Protein AF-A0A8U0SMC1-F1 (afdb_monomer)

Secondary structure (DSSP, 8-state):
-HHHHHHHHHHHHHHHHHHHHHHHHHHHHHHHTT--HHHHHHHHHHTT----HHHHHHHHHH-HHHHHHHHHHHHHHHHHHHHHHHS-S-SPPPGGGPPPP--

Organism: Mustela putorius furo (NCBI:txid9669)

Sequence (103 aa):
MDIFLKCTKARRLKKRNMRTLWINRITAASQEHGLKYPAFIVNLIKCQVELNRKVLADLAIYEPKTFKSLAALAKTRGEEGFAAALGDGKEPEGIFSRVVQYH

Nearest PDB structures (foldseek):
  6zs9-assembly1_XR  TM=9.898E-01  e=7.930E-12  Homo sapiens
  7a5h-assembly1_R  TM=9.846E-01  e=1.390E-11  Homo sapiens
  6zse-assembly1_XR  TM=9.870E-01  e=1.645E-11  Homo sapiens
  7a5f-assembly1_R3  TM=9.831E-01  e=2.178E-11  Homo sapiens
  5aj4-assembly1_BU  TM=9.720E-01  e=2.578E-11  Sus scrofa

Radius of gyration: 18.24 Å; Cα contacts (8 Å, |Δi|>4): 74; chains: 1; bounding box: 40×32×56 Å

Foldseek 3Di:
DVVVVCVVVVVVVVVVVVLVVLLVLLQVLLVVVVHGSVLLVVLCVLLVNDDDSVVLSVCSPPPVPVNNVSSVSSVVSVVQVVVCVPDPVPDDRDPSNDDDDDD

Solvent-accessible surface area (backbone atoms only — not comparable to full-atom values): 5936 Å² total; per-residue (Å²): 119,66,67,62,57,47,54,63,52,45,58,59,50,52,57,52,52,51,51,50,50,28,51,53,49,37,32,55,55,28,46,79,72,77,38,54,49,69,59,44,54,53,27,30,53,66,57,72,50,88,74,54,57,66,58,51,31,49,33,51,71,78,33,55,68,61,41,50,52,52,50,49,52,20,48,53,42,47,52,46,52,50,50,57,71,72,46,90,72,79,69,79,82,46,85,61,65,65,76,88,83,86,132

InterPro domains:
  IPR005813 Large ribosomal subunit protein bL20 [PF00453] (7-70)
  IPR005813 Large ribosomal subunit protein bL20 [PR00062] (3-32)
  IPR005813 Large ribosomal subunit protein bL20 [PR00062] (36-62)
  IPR005813 Large ribosomal subunit protein bL20 [PTHR10986] (4-85)
  IPR005813 Large ribosomal subunit protein bL20 [TIGR01032] (8-74)
  IPR005813 Large ribosomal subunit protein bL20 [cd07026] (8-72)
  IPR035566 Ribosomal protein bL20, C-terminal [G3DSA:1.10.1900.20] (16-77)
  IPR035566 Ribosomal protein bL20, C-terminal [SSF74731] (6-75)

Structure (mmCIF, N/CA/C/O backbone):
data_AF-A0A8U0SMC1-F1
#
_entry.id   AF-A0A8U0SMC1-F1
#
loop_
_atom_site.group_PDB
_atom_site.id
_atom_site.type_symbol
_atom_site.label_atom_id
_atom_site.label_alt_id
_atom_site.label_comp_id
_atom_site.label_asym_id
_atom_site.label_entity_id
_atom_site.label_seq_id
_atom_site.pdbx_PDB_ins_code
_atom_site.Cartn_x
_atom_site.Cartn_y
_atom_site.Cartn_z
_atom_site.occupancy
_atom_site.B_iso_or_equiv
_atom_site.auth_seq_id
_atom_site.auth_comp_id
_atom_site.auth_asym_id
_atom_site.auth_atom_id
_atom_site.pdbx_PDB_model_num
ATOM 1 N N . MET A 1 1 ? 27.149 7.289 -30.681 1.00 62.25 1 MET A N 1
ATOM 2 C CA . MET A 1 1 ? 27.159 7.942 -29.347 1.00 62.25 1 MET A CA 1
ATOM 3 C C . MET A 1 1 ? 25.802 7.849 -28.633 1.00 62.25 1 MET A C 1
ATOM 5 O O . MET A 1 1 ? 25.778 7.713 -27.413 1.00 62.25 1 MET A O 1
ATOM 9 N N . ASP A 1 2 ? 24.672 7.834 -29.349 1.00 74.50 2 ASP A N 1
ATOM 10 C CA . ASP A 1 2 ? 23.328 7.944 -28.747 1.00 74.50 2 ASP A CA 1
ATOM 11 C C . ASP A 1 2 ? 22.882 6.769 -27.868 1.00 74.50 2 ASP A C 1
ATOM 13 O O . ASP A 1 2 ? 22.132 6.963 -26.910 1.00 74.50 2 ASP A O 1
ATOM 17 N N . ILE A 1 3 ? 23.369 5.553 -28.136 1.00 82.94 3 ILE A N 1
ATOM 18 C CA . ILE A 1 3 ? 23.006 4.351 -27.367 1.00 82.94 3 ILE A CA 1
ATOM 19 C C . ILE A 1 3 ? 23.450 4.485 -25.904 1.00 82.94 3 ILE A C 1
ATOM 21 O O . ILE A 1 3 ? 22.651 4.273 -24.993 1.00 82.94 3 ILE A O 1
ATOM 25 N N . PHE A 1 4 ? 24.692 4.910 -25.658 1.00 81.88 4 PHE A N 1
ATOM 26 C CA . PHE A 1 4 ? 25.220 5.077 -24.301 1.00 81.88 4 PHE A CA 1
ATOM 27 C C . PHE A 1 4 ? 24.502 6.195 -23.535 1.00 81.88 4 PHE A C 1
ATOM 29 O O . PHE A 1 4 ? 24.144 6.015 -22.368 1.00 81.88 4 PHE A O 1
ATOM 36 N N . LEU A 1 5 ? 24.204 7.321 -24.193 1.00 86.62 5 LEU A N 1
ATOM 37 C CA . LEU A 1 5 ? 23.432 8.415 -23.596 1.00 86.62 5 LEU A CA 1
ATOM 38 C C . LEU A 1 5 ? 21.990 7.988 -23.271 1.00 86.62 5 LEU A C 1
ATOM 40 O O . LEU A 1 5 ? 21.434 8.361 -22.235 1.00 86.62 5 LEU A O 1
ATOM 44 N N . LYS A 1 6 ? 21.378 7.168 -24.129 1.00 86.06 6 LYS A N 1
ATOM 45 C CA . LYS A 1 6 ? 20.049 6.601 -23.887 1.00 86.06 6 LYS A CA 1
ATOM 46 C C . LYS A 1 6 ? 20.074 5.616 -22.718 1.00 86.06 6 LYS A C 1
ATOM 48 O O . LYS A 1 6 ? 19.206 5.702 -21.854 1.00 86.06 6 LYS A O 1
ATOM 53 N N . CYS A 1 7 ? 21.088 4.754 -22.621 1.00 84.69 7 CYS A N 1
ATOM 54 C CA . CYS A 1 7 ? 21.264 3.811 -21.512 1.00 84.69 7 CYS A CA 1
ATOM 55 C C . CYS A 1 7 ? 21.434 4.514 -20.153 1.00 84.69 7 CYS A C 1
ATOM 57 O O . CYS A 1 7 ? 20.796 4.127 -19.168 1.00 84.69 7 CYS A O 1
ATOM 59 N N . THR A 1 8 ? 22.239 5.579 -20.082 1.00 87.62 8 THR A N 1
ATOM 60 C CA . THR A 1 8 ? 22.444 6.338 -18.834 1.00 87.62 8 THR A CA 1
ATOM 61 C C . THR A 1 8 ? 21.171 7.063 -18.386 1.00 87.62 8 THR A C 1
ATOM 63 O O . THR A 1 8 ? 20.818 7.012 -17.203 1.00 87.6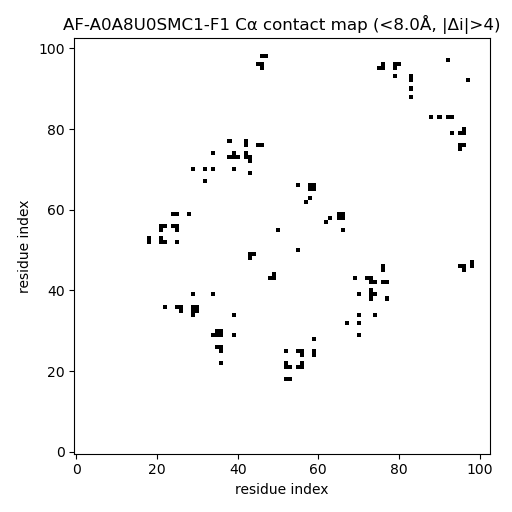2 8 THR A O 1
ATOM 66 N N . LYS A 1 9 ? 20.409 7.649 -19.323 1.00 88.94 9 LYS A N 1
ATOM 67 C CA . LYS A 1 9 ? 19.092 8.257 -19.052 1.00 88.94 9 LYS A CA 1
ATOM 68 C C . LYS A 1 9 ? 18.032 7.213 -18.665 1.00 88.94 9 LYS A C 1
ATOM 70 O O . LYS A 1 9 ? 17.274 7.420 -17.712 1.00 88.94 9 LYS A O 1
ATOM 75 N N . ALA A 1 10 ? 18.009 6.061 -19.338 1.00 91.38 10 ALA A N 1
ATOM 76 C CA . ALA A 1 10 ? 17.016 5.005 -19.135 1.00 91.38 10 ALA A CA 1
ATOM 77 C C . ALA A 1 10 ? 17.041 4.408 -17.718 1.00 91.38 10 ALA A C 1
ATOM 79 O O . ALA A 1 10 ? 15.988 4.061 -17.184 1.00 91.38 10 ALA A O 1
ATOM 80 N N . ARG A 1 11 ? 18.204 4.346 -17.050 1.00 89.56 11 ARG A N 1
ATOM 81 C CA . ARG A 1 11 ? 18.302 3.864 -15.655 1.00 89.56 11 ARG A CA 1
ATOM 82 C C . ARG A 1 11 ? 17.454 4.688 -14.683 1.00 89.56 11 ARG A C 1
ATOM 84 O O . ARG A 1 11 ? 16.805 4.122 -13.803 1.00 89.56 11 ARG A O 1
ATOM 91 N N . ARG A 1 12 ? 17.451 6.018 -14.834 1.00 91.06 12 ARG A N 1
ATOM 92 C CA . ARG A 1 12 ? 16.644 6.923 -13.994 1.00 91.06 12 ARG A CA 1
ATOM 93 C C . ARG A 1 12 ? 15.158 6.768 -14.308 1.00 91.06 12 ARG A C 1
ATOM 95 O O . ARG A 1 12 ? 14.349 6.656 -13.388 1.00 91.06 12 ARG A O 1
ATOM 102 N N . LEU A 1 13 ? 14.819 6.674 -15.595 1.00 94.19 13 LEU A N 1
ATOM 103 C CA . LEU A 1 13 ? 13.442 6.487 -16.045 1.00 94.19 13 LEU A CA 1
ATOM 104 C C . LEU A 1 13 ? 12.851 5.160 -15.550 1.00 94.19 13 LEU A C 1
ATOM 106 O O . LEU A 1 13 ? 11.740 5.150 -15.033 1.00 94.19 13 LEU A O 1
ATOM 110 N N . LYS A 1 14 ? 13.616 4.060 -15.595 1.00 94.00 14 LYS A N 1
ATOM 111 C CA . LYS A 1 14 ? 13.188 2.752 -15.072 1.00 94.00 14 LYS A CA 1
ATOM 112 C C . LYS A 1 14 ? 12.792 2.833 -13.596 1.00 94.00 14 LYS A C 1
ATOM 114 O O . LYS A 1 14 ? 11.736 2.333 -13.226 1.00 94.00 14 LYS A O 1
ATOM 119 N N . LYS A 1 15 ? 13.590 3.505 -12.754 1.00 93.62 15 LYS A N 1
ATOM 120 C CA . LYS A 1 15 ? 13.266 3.691 -11.325 1.00 93.62 15 LYS A CA 1
ATOM 121 C C . LYS A 1 15 ? 11.969 4.482 -11.125 1.00 93.62 15 LYS A C 1
ATOM 123 O O . LYS A 1 15 ? 11.153 4.104 -10.288 1.00 93.62 15 LYS A O 1
ATOM 128 N N . ARG A 1 16 ? 11.762 5.549 -11.906 1.00 95.12 16 ARG A N 1
ATOM 129 C CA . ARG A 1 16 ? 10.528 6.350 -11.867 1.00 95.12 16 ARG A CA 1
ATOM 130 C C . ARG A 1 16 ? 9.317 5.522 -12.297 1.00 95.12 16 ARG A C 1
ATOM 132 O O . ARG A 1 16 ? 8.343 5.473 -11.558 1.00 95.12 16 ARG A O 1
ATOM 139 N N . ASN A 1 17 ? 9.412 4.827 -13.428 1.00 96.38 17 ASN A N 1
ATOM 140 C CA . ASN A 1 17 ? 8.320 4.025 -13.976 1.00 96.38 17 ASN A CA 1
ATOM 141 C C . ASN A 1 17 ? 7.920 2.884 -13.031 1.00 96.38 17 ASN A C 1
ATOM 143 O O . ASN A 1 17 ? 6.733 2.664 -12.819 1.00 96.38 17 ASN A O 1
ATOM 147 N N . MET A 1 18 ? 8.892 2.214 -12.399 1.00 96.56 18 MET A N 1
ATOM 148 C CA . MET A 1 18 ? 8.614 1.187 -11.385 1.00 96.56 18 MET A CA 1
ATOM 149 C C . MET A 1 18 ? 7.881 1.762 -10.172 1.00 96.56 18 MET A C 1
ATOM 151 O O . MET A 1 18 ? 6.913 1.171 -9.702 1.00 96.56 18 MET A O 1
ATOM 155 N N . ARG A 1 19 ? 8.297 2.941 -9.687 1.00 94.88 19 ARG A N 1
ATOM 156 C CA . ARG A 1 19 ? 7.606 3.615 -8.583 1.00 94.88 19 ARG A CA 1
ATOM 157 C C . ARG A 1 19 ? 6.170 3.973 -8.960 1.00 94.88 19 ARG A C 1
ATOM 159 O O . ARG A 1 19 ? 5.275 3.730 -8.160 1.00 94.88 19 ARG A O 1
ATOM 166 N N . THR A 1 20 ? 5.949 4.515 -10.157 1.00 96.38 20 THR A N 1
ATOM 167 C CA . THR A 1 20 ? 4.601 4.821 -10.657 1.00 96.38 20 THR A CA 1
ATOM 168 C C . THR A 1 20 ? 3.742 3.561 -10.739 1.00 96.38 20 THR A C 1
ATOM 170 O O . THR A 1 20 ? 2.608 3.567 -10.276 1.00 96.38 20 THR A O 1
ATOM 173 N N . LEU A 1 21 ? 4.293 2.458 -11.251 1.00 96.31 21 LEU A N 1
ATOM 174 C CA . LEU A 1 21 ? 3.586 1.182 -11.331 1.00 96.31 21 LEU A CA 1
ATOM 175 C C . LEU A 1 21 ? 3.151 0.680 -9.948 1.00 96.31 21 LEU A C 1
ATOM 177 O O . LEU A 1 21 ? 2.001 0.288 -9.778 1.00 96.31 21 LEU A O 1
ATOM 181 N N . TRP A 1 22 ? 4.043 0.713 -8.955 1.00 96.81 22 TRP A N 1
ATOM 182 C CA . TRP A 1 22 ? 3.695 0.305 -7.592 1.00 96.81 22 TRP A CA 1
ATOM 183 C C . TRP A 1 22 ? 2.616 1.197 -6.981 1.00 96.81 22 TRP A C 1
ATOM 185 O O . TRP A 1 22 ? 1.689 0.681 -6.370 1.00 96.81 22 TRP A O 1
ATOM 195 N N . ILE A 1 23 ? 2.685 2.515 -7.190 1.00 95.75 23 ILE A N 1
ATOM 196 C CA . ILE A 1 23 ? 1.647 3.444 -6.718 1.00 95.75 23 ILE A CA 1
ATOM 197 C C . ILE A 1 23 ? 0.296 3.108 -7.349 1.00 95.75 23 ILE A C 1
ATOM 199 O O . ILE A 1 23 ? -0.699 3.036 -6.634 1.00 95.75 23 ILE A O 1
ATOM 203 N N . ASN A 1 24 ? 0.256 2.855 -8.658 1.00 96.62 24 ASN A N 1
ATOM 204 C CA . ASN A 1 24 ? -0.987 2.522 -9.351 1.00 96.62 24 ASN A CA 1
ATOM 205 C C . ASN A 1 24 ? -1.587 1.208 -8.833 1.00 96.62 24 ASN A C 1
ATOM 207 O O . ASN A 1 24 ? -2.784 1.148 -8.571 1.00 96.62 24 ASN A O 1
ATOM 211 N N . ARG A 1 25 ? -0.751 0.185 -8.609 1.00 95.75 25 ARG A N 1
ATOM 212 C CA . ARG A 1 25 ? -1.181 -1.099 -8.028 1.00 95.75 25 ARG A CA 1
ATOM 213 C C . ARG A 1 25 ? -1.750 -0.936 -6.620 1.00 95.75 25 ARG A C 1
ATOM 215 O O . ARG A 1 25 ? -2.835 -1.429 -6.348 1.00 95.75 25 ARG A O 1
ATOM 222 N N . ILE A 1 26 ? -1.053 -0.201 -5.751 1.00 95.69 26 ILE A N 1
ATOM 223 C CA . ILE A 1 26 ? -1.536 0.073 -4.389 1.00 95.69 26 ILE A CA 1
ATOM 224 C C . ILE A 1 26 ? -2.827 0.890 -4.446 1.00 95.69 26 ILE A C 1
ATOM 226 O O . ILE A 1 26 ? -3.738 0.625 -3.679 1.00 95.69 26 ILE A O 1
ATOM 230 N N . THR A 1 27 ? -2.931 1.857 -5.360 1.00 96.38 27 THR A N 1
ATOM 231 C CA . THR A 1 27 ? -4.143 2.673 -5.510 1.00 96.38 27 THR A CA 1
ATOM 232 C C . THR A 1 27 ? -5.351 1.809 -5.859 1.00 96.38 27 THR A C 1
ATOM 234 O O . THR A 1 27 ? -6.388 1.975 -5.225 1.00 96.38 27 THR A O 1
ATOM 237 N N . ALA A 1 28 ? -5.210 0.870 -6.798 1.00 95.88 28 ALA A N 1
ATOM 238 C CA . ALA A 1 28 ? -6.276 -0.068 -7.146 1.00 95.88 28 ALA A CA 1
ATOM 239 C C . ALA A 1 28 ? -6.663 -0.956 -5.949 1.00 95.88 28 ALA A C 1
ATOM 241 O O . ALA A 1 28 ? -7.827 -0.995 -5.564 1.00 95.88 28 ALA A O 1
ATOM 242 N N . ALA A 1 29 ? -5.682 -1.564 -5.277 1.00 95.25 29 ALA A N 1
ATOM 243 C CA . ALA A 1 29 ? -5.945 -2.418 -4.118 1.00 95.25 29 ALA A CA 1
ATOM 244 C C . ALA A 1 29 ? -6.562 -1.644 -2.934 1.00 95.25 29 ALA A C 1
ATOM 246 O O . ALA A 1 29 ? -7.451 -2.133 -2.245 1.00 95.25 29 ALA A O 1
ATOM 247 N N . SER A 1 30 ? -6.133 -0.401 -2.686 1.00 95.06 30 SER A N 1
ATOM 248 C CA . SER A 1 30 ? -6.748 0.453 -1.663 1.00 95.06 30 SER A CA 1
ATOM 249 C C . SER A 1 30 ? -8.199 0.800 -2.005 1.00 95.06 30 SER A C 1
ATOM 251 O O . SER A 1 30 ? -9.031 0.844 -1.098 1.00 95.06 30 SER A O 1
ATOM 253 N N . GLN A 1 31 ? -8.517 1.011 -3.288 1.00 94.25 31 GLN A N 1
ATOM 254 C CA . GLN A 1 31 ? -9.882 1.301 -3.738 1.00 94.25 31 GLN A CA 1
ATOM 255 C C . GLN A 1 31 ? -10.831 0.125 -3.491 1.00 94.25 31 GLN A C 1
ATOM 257 O O . GLN A 1 31 ? -11.956 0.358 -3.056 1.00 94.25 31 GLN A O 1
ATOM 262 N N . GLU A 1 32 ? -10.374 -1.118 -3.665 1.00 93.69 32 GLU A N 1
ATOM 263 C CA . GLU A 1 32 ? -11.149 -2.325 -3.325 1.00 93.69 32 GLU A CA 1
ATOM 264 C C . GLU A 1 32 ? -11.535 -2.386 -1.837 1.00 93.69 32 GLU A C 1
ATOM 266 O O . GLU A 1 32 ? -12.540 -2.989 -1.465 1.00 93.69 32 GLU A O 1
ATOM 271 N N . HIS A 1 33 ? -10.769 -1.718 -0.971 1.00 92.62 33 HIS A N 1
ATOM 272 C CA . HIS A 1 33 ? -11.047 -1.598 0.462 1.00 92.62 33 HIS A CA 1
ATOM 273 C C . HIS A 1 33 ? -11.666 -0.247 0.860 1.00 92.62 33 HIS A C 1
ATOM 275 O O . HIS A 1 33 ? -11.777 0.054 2.049 1.00 92.62 33 HIS A O 1
ATOM 281 N N . GLY A 1 34 ? -12.074 0.577 -0.111 1.00 92.44 34 GLY A N 1
ATOM 282 C CA . GLY A 1 34 ? -12.719 1.870 0.130 1.00 92.44 34 GLY A CA 1
ATOM 283 C C . GLY A 1 34 ? -11.781 2.975 0.631 1.00 92.44 34 GLY A C 1
ATOM 284 O O . GLY A 1 34 ? -12.248 3.975 1.173 1.00 92.44 34 GLY A O 1
ATOM 285 N N . LEU A 1 35 ? -10.463 2.825 0.462 1.00 92.69 35 LEU A N 1
ATOM 286 C CA . LEU A 1 35 ? -9.459 3.813 0.861 1.00 92.69 35 LEU A CA 1
ATOM 287 C C . LEU A 1 35 ? -8.776 4.452 -0.352 1.00 92.69 35 LEU A C 1
ATOM 289 O O . LEU A 1 35 ? -8.536 3.826 -1.382 1.00 92.69 35 LEU A O 1
ATOM 293 N N . LYS A 1 36 ? -8.392 5.724 -0.211 1.00 94.81 36 LYS A N 1
ATOM 294 C CA . LYS A 1 36 ? -7.539 6.411 -1.192 1.00 94.81 36 LYS A CA 1
ATOM 295 C C . LYS A 1 36 ? -6.067 6.218 -0.827 1.00 94.81 36 LYS A C 1
ATOM 297 O O . LYS A 1 36 ? -5.706 6.298 0.346 1.00 94.81 36 LYS A O 1
ATOM 302 N N . TYR A 1 37 ? -5.205 6.071 -1.835 1.00 94.12 37 TYR A N 1
ATOM 303 C CA . TYR A 1 37 ? -3.757 5.893 -1.654 1.00 94.12 37 TYR A CA 1
ATOM 304 C C . TYR A 1 37 ? -3.099 6.909 -0.691 1.00 94.12 37 TYR A C 1
ATOM 306 O O . TYR A 1 37 ? -2.363 6.474 0.195 1.00 94.12 37 TYR A O 1
ATOM 314 N N . PRO A 1 38 ? -3.352 8.236 -0.782 1.00 93.62 38 PRO A N 1
ATOM 315 C CA . PRO A 1 38 ? -2.715 9.194 0.123 1.00 93.62 38 PRO A CA 1
ATOM 316 C C . PRO A 1 38 ? -3.094 8.962 1.589 1.00 93.62 38 PRO A C 1
ATOM 318 O O . PRO A 1 38 ? -2.223 8.996 2.453 1.00 93.62 38 PRO A O 1
ATOM 321 N N . ALA A 1 39 ? -4.371 8.670 1.857 1.00 92.94 39 ALA A N 1
ATOM 322 C CA . ALA A 1 39 ? -4.858 8.386 3.204 1.00 92.94 39 ALA A CA 1
ATOM 323 C C . ALA A 1 39 ? -4.252 7.086 3.750 1.00 92.94 39 ALA A C 1
ATOM 325 O O . ALA A 1 39 ? -3.762 7.063 4.876 1.00 92.94 39 ALA A O 1
ATOM 326 N N . PHE A 1 40 ? -4.199 6.036 2.924 1.00 94.75 40 PHE A N 1
ATOM 327 C CA . PHE A 1 40 ? -3.588 4.757 3.284 1.00 94.75 40 PHE A CA 1
ATOM 328 C C . PHE A 1 40 ? -2.117 4.913 3.701 1.00 94.75 40 PHE A C 1
ATOM 330 O O . PHE A 1 40 ? -1.726 4.472 4.780 1.00 94.75 40 PHE A O 1
ATOM 337 N N . ILE A 1 41 ? -1.306 5.599 2.889 1.00 94.44 41 ILE A N 1
ATOM 338 C CA . ILE A 1 41 ? 0.125 5.787 3.173 1.00 94.44 41 ILE A CA 1
ATOM 339 C C . ILE A 1 41 ? 0.355 6.670 4.402 1.00 94.44 41 ILE A C 1
ATOM 341 O O . ILE A 1 41 ? 1.203 6.344 5.228 1.00 94.44 41 ILE A O 1
ATOM 345 N N . VAL A 1 42 ? -0.383 7.777 4.540 1.00 93.19 42 VAL A N 1
ATOM 346 C CA . VAL A 1 42 ? -0.234 8.680 5.693 1.00 93.19 42 VAL A CA 1
ATOM 347 C C . VAL A 1 42 ? -0.573 7.958 6.994 1.00 93.19 42 VAL A C 1
ATOM 349 O O . VAL A 1 42 ? 0.161 8.089 7.970 1.00 93.19 42 VAL A O 1
ATOM 352 N N . ASN A 1 43 ? -1.648 7.172 7.010 1.00 93.50 43 ASN A N 1
ATOM 353 C CA . ASN A 1 43 ? -2.074 6.474 8.218 1.00 93.50 43 ASN A CA 1
ATOM 354 C C . ASN A 1 43 ? -1.112 5.341 8.601 1.00 93.50 43 ASN A C 1
ATOM 356 O O . ASN A 1 43 ? -0.829 5.183 9.783 1.00 93.50 43 ASN A O 1
ATOM 360 N N . LEU A 1 44 ? -0.522 4.630 7.632 1.00 92.94 44 LEU A N 1
ATOM 361 C CA . LEU A 1 44 ? 0.533 3.647 7.914 1.00 92.94 44 LEU A CA 1
ATOM 362 C C . LEU A 1 44 ? 1.786 4.284 8.532 1.00 92.94 44 LEU A C 1
ATOM 364 O O . LEU A 1 44 ? 2.321 3.757 9.505 1.00 92.94 44 LEU A O 1
ATOM 368 N N . ILE A 1 45 ? 2.221 5.439 8.017 1.00 92.44 45 ILE A N 1
ATOM 369 C CA . ILE A 1 45 ? 3.366 6.179 8.576 1.00 92.44 45 ILE A CA 1
ATOM 370 C C . ILE A 1 45 ? 3.065 6.632 10.010 1.00 92.44 45 ILE A C 1
ATOM 372 O O . ILE A 1 45 ? 3.916 6.511 10.886 1.00 92.44 45 ILE A O 1
ATOM 376 N N . LYS A 1 46 ? 1.838 7.101 10.278 1.00 90.50 46 LYS A N 1
ATOM 377 C CA . LYS A 1 46 ? 1.397 7.487 11.630 1.00 90.50 46 LYS A CA 1
ATOM 378 C C . LYS A 1 46 ? 1.368 6.320 12.620 1.00 90.50 46 LYS A C 1
ATOM 380 O O . LYS A 1 46 ? 1.470 6.566 13.815 1.00 90.50 46 LYS A O 1
ATOM 385 N N . CYS A 1 47 ? 1.225 5.087 12.140 1.00 89.75 47 CYS A N 1
ATOM 386 C CA . CYS A 1 47 ? 1.327 3.869 12.946 1.00 89.75 47 CYS A CA 1
ATOM 387 C C . CYS A 1 47 ? 2.767 3.334 13.063 1.00 89.75 47 CYS A C 1
ATOM 389 O O . CYS A 1 47 ? 2.942 2.201 13.497 1.00 89.75 47 CYS A O 1
ATOM 391 N N . GLN A 1 48 ? 3.787 4.091 12.633 1.00 88.81 48 GLN A N 1
ATOM 392 C CA . GLN A 1 48 ? 5.192 3.650 12.576 1.00 88.81 48 GLN A CA 1
ATOM 393 C C . GLN A 1 48 ? 5.418 2.386 11.715 1.00 88.81 48 GLN A C 1
ATOM 395 O O . GLN A 1 48 ? 6.403 1.670 11.880 1.00 88.81 48 GLN A O 1
ATOM 400 N N . VAL A 1 49 ? 4.529 2.110 10.752 1.00 89.94 49 VAL A N 1
ATOM 401 C CA . VAL A 1 49 ? 4.670 0.978 9.825 1.00 89.94 49 VAL A CA 1
ATOM 402 C C . VAL A 1 49 ? 5.465 1.425 8.598 1.00 89.94 49 VAL A C 1
ATOM 404 O O . VAL A 1 49 ? 4.918 1.907 7.602 1.00 89.94 49 VAL A O 1
ATOM 407 N N . GLU A 1 50 ? 6.785 1.259 8.654 1.00 89.19 50 GLU A N 1
ATOM 408 C CA . GLU A 1 50 ? 7.704 1.665 7.585 1.00 89.19 50 GLU A CA 1
ATOM 409 C C . GLU A 1 50 ? 7.811 0.616 6.465 1.00 89.19 50 GLU A C 1
ATOM 411 O O . GLU A 1 50 ? 8.820 -0.066 6.288 1.00 89.19 50 GLU A O 1
ATOM 416 N N . LEU A 1 51 ? 6.755 0.488 5.657 1.00 91.00 51 LEU A N 1
ATOM 417 C CA . LEU A 1 51 ? 6.747 -0.409 4.497 1.00 91.00 51 LEU A CA 1
ATOM 418 C C . LEU A 1 51 ? 7.071 0.313 3.183 1.00 91.0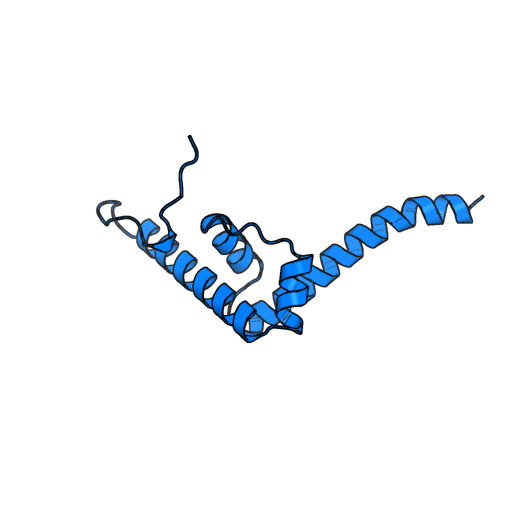0 51 LEU A C 1
ATOM 420 O O . LEU A 1 51 ? 6.520 1.361 2.837 1.00 91.00 51 LEU A O 1
ATOM 424 N N . ASN A 1 52 ? 7.948 -0.296 2.379 1.00 92.69 52 ASN A N 1
ATOM 425 C CA . ASN A 1 52 ? 8.254 0.199 1.039 1.00 92.69 52 ASN A CA 1
ATOM 426 C C . ASN A 1 52 ? 7.106 -0.107 0.055 1.00 92.69 52 ASN A C 1
ATOM 428 O O . ASN A 1 52 ? 6.455 -1.146 0.129 1.00 92.69 52 ASN A O 1
ATOM 432 N N . ARG A 1 53 ? 6.929 0.752 -0.956 1.00 93.81 53 ARG A N 1
ATOM 433 C CA . ARG A 1 53 ? 5.911 0.620 -2.013 1.00 93.81 53 ARG A CA 1
ATOM 434 C C . ARG A 1 53 ? 6.071 -0.658 -2.832 1.00 93.81 53 ARG A C 1
ATOM 436 O O . ARG A 1 53 ? 5.074 -1.193 -3.292 1.00 93.81 53 ARG A O 1
ATOM 443 N N . LYS A 1 54 ? 7.304 -1.147 -3.005 1.00 94.62 54 LYS A N 1
ATOM 444 C CA . L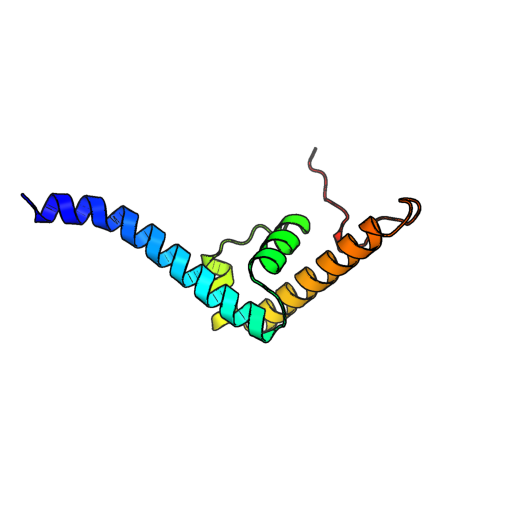YS A 1 54 ? 7.543 -2.447 -3.647 1.00 94.62 54 LYS A CA 1
ATOM 445 C C . LYS A 1 54 ? 6.847 -3.564 -2.864 1.00 94.62 54 LYS A C 1
ATOM 447 O O . LYS A 1 54 ? 6.033 -4.275 -3.428 1.00 94.62 54 LYS A O 1
ATOM 452 N N . VAL A 1 55 ? 7.131 -3.649 -1.564 1.00 94.94 55 VAL A N 1
ATOM 453 C CA . VAL A 1 55 ? 6.579 -4.681 -0.676 1.00 94.94 55 VAL A CA 1
ATOM 454 C C . VAL A 1 55 ? 5.065 -4.540 -0.567 1.00 94.94 55 VAL A C 1
ATOM 456 O O . VAL A 1 55 ? 4.364 -5.530 -0.692 1.00 94.94 55 VAL A O 1
ATOM 459 N N . LEU A 1 56 ? 4.544 -3.318 -0.427 1.00 94.69 56 LEU A N 1
ATOM 460 C CA . LEU A 1 56 ? 3.096 -3.079 -0.407 1.00 94.69 56 LEU A CA 1
ATOM 461 C C . LEU A 1 56 ? 2.407 -3.529 -1.702 1.00 94.69 56 LEU A C 1
ATOM 463 O O . LEU A 1 56 ? 1.336 -4.123 -1.643 1.00 94.69 56 LEU A O 1
ATOM 467 N N . ALA A 1 57 ? 3.013 -3.263 -2.861 1.00 94.88 57 ALA A N 1
ATOM 468 C CA . ALA A 1 57 ? 2.474 -3.710 -4.140 1.00 94.88 57 ALA A CA 1
ATOM 469 C C . ALA A 1 57 ? 2.559 -5.235 -4.306 1.00 94.88 57 ALA A C 1
ATOM 471 O O . ALA A 1 57 ? 1.652 -5.818 -4.888 1.00 94.88 57 ALA A O 1
ATOM 472 N N . ASP A 1 58 ? 3.617 -5.873 -3.803 1.00 95.44 58 ASP A N 1
ATOM 473 C CA . ASP A 1 58 ? 3.764 -7.331 -3.843 1.00 95.44 58 ASP A CA 1
ATOM 474 C C . ASP A 1 58 ? 2.755 -8.005 -2.888 1.00 95.44 58 ASP A C 1
ATOM 476 O O . ASP A 1 58 ? 2.061 -8.935 -3.289 1.00 95.44 58 ASP A O 1
ATOM 480 N N . LEU A 1 59 ? 2.579 -7.481 -1.668 1.00 94.25 59 LEU A N 1
ATOM 481 C CA . LEU A 1 59 ? 1.569 -7.949 -0.709 1.00 94.25 59 LEU A CA 1
ATOM 482 C C . LEU A 1 59 ? 0.147 -7.812 -1.257 1.00 94.25 59 LEU A C 1
ATOM 484 O O . LEU A 1 59 ? -0.657 -8.718 -1.081 1.00 94.25 59 LEU A O 1
ATOM 488 N N . ALA A 1 60 ? -0.156 -6.718 -1.957 1.00 93.00 60 ALA A N 1
ATOM 489 C CA . ALA A 1 60 ? -1.462 -6.533 -2.585 1.00 93.00 60 ALA A CA 1
ATOM 490 C C . ALA A 1 60 ? -1.784 -7.615 -3.634 1.00 93.00 60 ALA A C 1
ATOM 492 O O . ALA A 1 60 ? -2.951 -7.929 -3.837 1.00 93.00 60 ALA A O 1
ATOM 493 N N . ILE A 1 61 ? -0.768 -8.181 -4.297 1.00 93.69 61 ILE A N 1
ATOM 494 C CA . ILE A 1 61 ? -0.946 -9.192 -5.350 1.00 93.69 61 ILE A CA 1
ATOM 495 C C . ILE A 1 61 ? -0.961 -10.608 -4.768 1.00 93.69 61 ILE A C 1
ATOM 497 O O . ILE A 1 61 ? -1.823 -11.406 -5.122 1.00 93.69 61 ILE A O 1
ATOM 501 N N . TYR A 1 62 ? 0.009 -10.933 -3.911 1.00 95.25 62 TYR A N 1
ATOM 502 C CA . TYR A 1 62 ? 0.222 -12.305 -3.439 1.00 95.25 62 TYR A CA 1
ATOM 503 C C . TYR A 1 62 ? -0.504 -12.615 -2.126 1.00 95.25 62 TYR A C 1
ATOM 505 O O . TYR A 1 62 ? -0.842 -13.766 -1.876 1.00 95.25 62 TYR A O 1
ATOM 513 N N . GLU A 1 63 ? -0.763 -11.604 -1.295 1.00 94.75 63 GLU A N 1
ATOM 514 C CA . GLU A 1 63 ? -1.247 -11.765 0.081 1.00 94.75 63 GLU A CA 1
ATOM 515 C C . GLU A 1 63 ? -2.437 -10.830 0.374 1.00 94.75 63 GLU A C 1
ATOM 517 O O . GLU A 1 63 ? -2.338 -9.897 1.186 1.00 94.75 63 GLU A O 1
ATOM 522 N N . PRO A 1 64 ? -3.612 -11.073 -0.243 1.00 92.06 64 PRO A N 1
ATOM 523 C CA . PRO A 1 64 ? -4.764 -10.176 -0.129 1.00 92.06 64 PRO A CA 1
ATOM 524 C C . PRO A 1 64 ? -5.289 -10.066 1.309 1.00 92.06 64 PRO A C 1
ATOM 526 O O . PRO A 1 64 ? -5.790 -9.019 1.718 1.00 92.06 64 PRO A O 1
ATOM 529 N N . LYS A 1 65 ? -5.141 -11.125 2.117 1.00 94.44 65 LYS A N 1
ATOM 530 C CA . LYS A 1 65 ? -5.534 -11.119 3.536 1.00 94.44 65 LYS A CA 1
ATOM 531 C 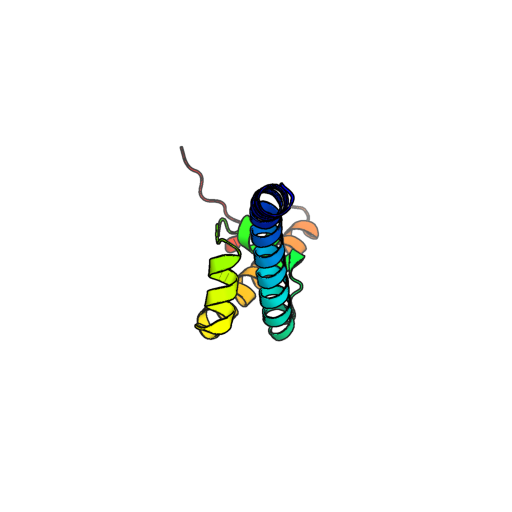C . LYS A 1 65 ? -4.688 -10.134 4.342 1.00 94.44 65 LYS A C 1
ATOM 533 O O . LYS A 1 65 ? -5.230 -9.336 5.102 1.00 94.44 65 LYS A O 1
ATOM 538 N N . THR A 1 66 ? -3.374 -10.156 4.133 1.00 94.25 66 THR A N 1
ATOM 539 C CA . THR A 1 66 ? -2.428 -9.255 4.798 1.00 94.25 66 THR A CA 1
ATOM 540 C C . THR A 1 66 ? -2.680 -7.809 4.388 1.00 94.25 66 THR A C 1
ATOM 542 O O . THR A 1 66 ? -2.743 -6.925 5.244 1.00 94.25 66 THR A O 1
ATOM 545 N N . PHE A 1 67 ? -2.904 -7.561 3.093 1.00 94.94 67 PHE A N 1
ATOM 546 C CA . PHE A 1 67 ? -3.225 -6.221 2.604 1.00 94.94 67 PHE A CA 1
ATOM 547 C C . PHE A 1 67 ? -4.549 -5.694 3.180 1.00 94.94 67 PHE A C 1
ATOM 549 O O . PHE A 1 67 ? -4.611 -4.542 3.609 1.00 94.94 67 PHE A O 1
ATOM 556 N N . LYS A 1 68 ? -5.576 -6.547 3.297 1.00 95.19 68 LYS A N 1
ATOM 557 C CA . LYS A 1 68 ? -6.849 -6.196 3.944 1.00 95.19 68 LYS A CA 1
ATOM 558 C C . LYS A 1 68 ? -6.665 -5.796 5.411 1.00 95.19 68 LYS A C 1
ATOM 560 O O . LYS A 1 68 ? -7.251 -4.804 5.839 1.00 95.19 68 LYS A O 1
ATOM 565 N N . SER A 1 69 ? -5.843 -6.519 6.173 1.00 94.88 69 SER A N 1
ATOM 566 C CA . SER A 1 69 ? -5.537 -6.165 7.568 1.00 94.88 69 SER A CA 1
ATOM 567 C C . SER A 1 69 ? -4.814 -4.820 7.676 1.00 94.88 69 SER A C 1
ATOM 569 O O . SER A 1 69 ? -5.159 -4.003 8.527 1.00 94.88 69 SER A O 1
ATOM 571 N N . LEU A 1 70 ? -3.863 -4.545 6.776 1.00 94.06 70 LEU A N 1
ATOM 572 C CA . LEU A 1 70 ? -3.186 -3.244 6.706 1.00 94.06 70 LEU A CA 1
ATOM 573 C C . LEU A 1 70 ? -4.154 -2.113 6.337 1.00 94.06 70 LEU A C 1
ATOM 575 O O . LEU A 1 70 ? -4.071 -1.021 6.896 1.00 94.06 70 LEU A O 1
ATOM 579 N N . ALA A 1 71 ? -5.082 -2.363 5.413 1.00 94.50 71 ALA A N 1
ATOM 580 C CA . ALA A 1 71 ? -6.116 -1.404 5.043 1.00 94.50 71 ALA A CA 1
ATOM 581 C C . ALA A 1 71 ? -7.067 -1.119 6.216 1.00 94.50 71 ALA A C 1
ATOM 583 O O . ALA A 1 71 ? -7.373 0.042 6.482 1.00 94.50 71 ALA A O 1
ATOM 584 N N . ALA A 1 72 ? -7.480 -2.148 6.960 1.00 94.50 72 ALA A N 1
ATOM 585 C CA . ALA A 1 72 ? -8.295 -1.986 8.162 1.00 94.50 72 ALA A CA 1
ATOM 586 C C . ALA A 1 72 ? -7.573 -1.144 9.226 1.00 94.50 72 ALA A C 1
ATOM 588 O O . ALA A 1 72 ? -8.135 -0.160 9.699 1.00 94.50 72 ALA A O 1
ATOM 589 N N . LEU A 1 73 ? -6.303 -1.452 9.513 1.00 93.31 73 LEU A N 1
ATOM 590 C CA . LEU A 1 73 ? -5.467 -0.670 10.428 1.00 93.31 73 LEU A CA 1
ATOM 591 C C . LEU A 1 73 ? -5.379 0.804 10.003 1.00 93.31 73 LEU A C 1
ATOM 593 O O . LEU A 1 73 ? -5.597 1.710 10.807 1.00 93.31 73 LEU A O 1
ATOM 597 N N . ALA A 1 74 ? -5.104 1.053 8.719 1.00 93.75 74 ALA A N 1
ATOM 598 C CA . ALA A 1 74 ? -5.021 2.404 8.177 1.00 93.75 74 ALA A CA 1
ATOM 599 C C . ALA A 1 74 ? -6.357 3.159 8.278 1.00 93.75 74 ALA A C 1
ATOM 601 O O . ALA A 1 74 ? -6.354 4.378 8.458 1.00 93.75 74 ALA A O 1
ATOM 602 N N . LYS A 1 75 ? -7.495 2.463 8.173 1.00 92.88 75 LYS A N 1
ATOM 603 C CA . LYS A 1 75 ? -8.825 3.052 8.355 1.00 92.88 75 LYS A CA 1
ATOM 604 C C . LYS A 1 75 ? -9.063 3.438 9.815 1.00 92.88 75 LYS A C 1
ATOM 606 O O . LYS A 1 75 ? -9.346 4.606 10.072 1.00 92.88 75 LYS A O 1
ATOM 611 N N . THR A 1 76 ? -8.844 2.514 10.752 1.00 92.50 76 THR A N 1
ATOM 612 C CA . THR A 1 76 ? -8.998 2.761 12.196 1.00 92.50 76 THR A CA 1
ATOM 613 C C . THR A 1 76 ? -8.130 3.928 12.656 1.00 92.50 76 THR A C 1
ATOM 615 O O . THR A 1 76 ? -8.620 4.840 13.312 1.00 92.50 76 THR A O 1
ATOM 618 N N . ARG A 1 77 ? -6.863 3.989 12.226 1.00 92.88 77 ARG A N 1
ATOM 619 C CA . ARG A 1 77 ? -5.977 5.112 12.570 1.00 92.88 77 ARG A CA 1
ATOM 620 C C . ARG A 1 77 ? -6.476 6.460 12.041 1.00 92.88 77 ARG A C 1
ATOM 622 O O . ARG A 1 77 ? -6.233 7.496 12.667 1.00 92.88 77 ARG A O 1
ATOM 629 N N . GLY A 1 78 ? -7.116 6.454 10.870 1.00 88.62 78 GLY A N 1
ATOM 630 C CA . GLY A 1 78 ? -7.728 7.640 10.273 1.00 88.62 78 GLY A CA 1
ATOM 631 C C . GLY A 1 78 ? -8.930 8.134 11.076 1.00 88.62 78 GLY A C 1
ATOM 632 O O . GLY A 1 78 ? -9.035 9.332 11.321 1.00 88.62 78 GLY A O 1
ATOM 633 N N . GLU A 1 79 ? -9.781 7.211 11.524 1.00 88.81 79 GLU A N 1
ATOM 634 C CA . GLU A 1 79 ? -10.942 7.489 12.380 1.00 88.81 79 GLU A CA 1
ATOM 635 C C . GLU A 1 79 ? -10.511 8.020 13.751 1.00 88.81 79 GLU A C 1
ATOM 637 O O . GLU A 1 79 ? -11.006 9.059 14.176 1.00 88.81 79 GLU A O 1
ATOM 642 N N . GLU A 1 80 ? -9.515 7.396 14.389 1.00 87.25 80 GLU A N 1
ATOM 643 C CA . GLU A 1 80 ? -8.919 7.899 15.636 1.00 87.25 80 GLU A CA 1
ATOM 644 C C . GLU A 1 80 ? -8.355 9.317 15.469 1.00 87.25 80 GLU A C 1
ATOM 646 O O . GLU A 1 80 ? -8.512 10.166 16.341 1.00 87.25 80 GLU A O 1
ATOM 651 N N . GLY A 1 81 ? -7.710 9.599 14.332 1.00 85.69 81 GLY A N 1
ATOM 652 C CA . GLY A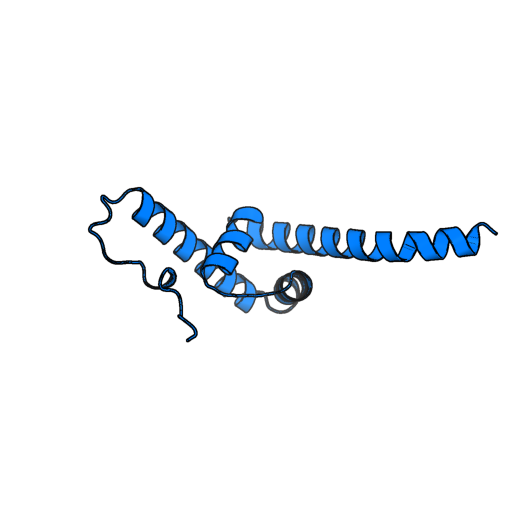 1 81 ? -7.197 10.935 14.033 1.00 85.69 81 GLY A CA 1
ATOM 653 C C . GLY A 1 81 ? -8.301 11.977 13.835 1.00 85.69 81 GLY A C 1
ATOM 654 O O . GLY A 1 81 ? -8.111 13.133 14.199 1.00 85.69 81 GLY A O 1
ATOM 655 N N . PHE A 1 82 ? -9.442 11.579 13.270 1.00 85.31 82 PHE A N 1
ATOM 656 C CA . PHE A 1 82 ? -10.603 12.452 13.110 1.00 85.31 82 PHE A CA 1
ATOM 657 C C . PHE A 1 82 ? -11.307 12.703 14.448 1.00 85.31 82 PHE A C 1
ATOM 659 O O . PHE A 1 82 ? -11.615 13.849 14.760 1.00 85.31 82 PHE A O 1
ATOM 666 N N . ALA A 1 83 ? -11.486 11.660 15.263 1.00 85.75 83 ALA A N 1
ATOM 667 C CA . ALA A 1 83 ? -12.052 11.767 16.606 1.00 85.75 83 ALA A CA 1
ATOM 668 C C . ALA A 1 83 ? -11.209 12.687 17.502 1.00 85.75 83 ALA A C 1
ATOM 670 O O . ALA A 1 83 ? -11.739 13.618 18.099 1.00 85.75 83 ALA A O 1
ATOM 671 N N . ALA A 1 84 ? -9.885 12.510 17.502 1.00 84.25 84 ALA A N 1
ATOM 672 C CA . ALA A 1 84 ? -8.975 13.370 18.255 1.00 84.25 84 ALA A CA 1
ATOM 673 C C . ALA A 1 84 ? -9.009 14.840 17.797 1.00 84.25 84 ALA A C 1
ATOM 675 O O . ALA A 1 84 ? -8.796 15.732 18.609 1.00 84.25 84 ALA A O 1
ATOM 676 N N . ALA A 1 85 ? -9.267 15.103 16.510 1.00 85.56 85 ALA A N 1
ATOM 677 C CA . ALA A 1 85 ? -9.375 16.465 15.984 1.00 85.56 85 ALA A CA 1
ATOM 678 C C . ALA A 1 85 ? -10.713 17.146 16.323 1.00 85.56 85 ALA A C 1
ATOM 680 O O . ALA A 1 85 ? -10.777 18.372 16.346 1.00 85.56 85 ALA A O 1
ATOM 681 N N . LEU A 1 86 ? -11.773 16.363 16.539 1.00 84.94 86 LEU A N 1
ATOM 682 C CA . LEU A 1 86 ? -13.095 16.852 16.941 1.00 84.94 86 LEU A CA 1
ATOM 683 C C . LEU A 1 86 ? -13.227 17.048 18.452 1.00 84.94 86 LEU A C 1
ATOM 685 O O . LEU A 1 86 ? -14.024 17.878 18.878 1.00 84.94 86 LEU A O 1
ATOM 689 N N . GLY A 1 87 ? -12.502 16.266 19.250 1.00 78.12 87 GLY A N 1
ATOM 690 C CA . GLY A 1 87 ? -12.545 16.362 20.703 1.00 78.12 87 GLY A CA 1
ATOM 691 C C . GLY A 1 87 ? -11.793 17.581 21.243 1.00 78.12 87 GLY A C 1
ATOM 692 O O . GLY A 1 87 ? -10.828 18.055 20.650 1.00 78.12 87 GLY A O 1
ATOM 693 N N . ASP A 1 88 ? -12.167 18.026 22.443 1.00 77.44 88 ASP A N 1
ATOM 694 C CA . ASP A 1 88 ? -11.538 19.151 23.158 1.00 77.44 88 ASP A CA 1
ATOM 695 C C . ASP A 1 88 ? -10.125 18.825 23.709 1.00 77.44 88 ASP A C 1
ATOM 697 O O . ASP A 1 88 ? -9.638 19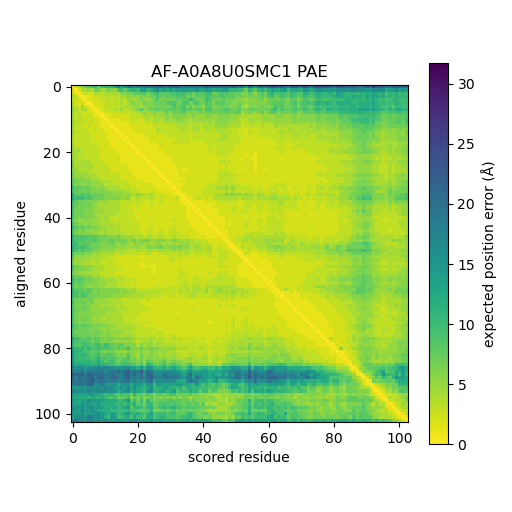.473 24.635 1.00 77.44 88 ASP A O 1
ATOM 701 N N . GLY A 1 89 ? -9.477 17.759 23.219 1.00 70.56 89 GLY A N 1
ATOM 702 C CA . GLY A 1 89 ? -8.176 17.270 23.701 1.00 70.56 89 GLY A CA 1
ATOM 703 C C . GLY A 1 89 ? -8.194 16.631 25.098 1.00 70.56 89 GLY A C 1
ATOM 704 O O . GLY A 1 89 ? -7.143 16.277 25.626 1.00 70.56 89 GLY A O 1
ATOM 705 N N . LYS A 1 90 ? -9.375 16.485 25.710 1.00 71.81 90 LYS A N 1
ATOM 706 C CA . LYS A 1 90 ? -9.559 15.892 27.046 1.00 71.81 90 LYS A CA 1
ATOM 707 C C . LYS A 1 90 ? -9.629 14.361 27.023 1.00 71.81 90 LYS A C 1
ATOM 709 O O . LYS A 1 90 ? -9.406 13.719 28.049 1.00 71.81 90 LYS A O 1
ATOM 714 N N . GLU A 1 91 ? -9.971 13.785 25.875 1.00 74.25 91 GLU A N 1
ATOM 715 C CA . GLU A 1 91 ? -10.053 12.338 25.687 1.00 74.25 91 GLU A CA 1
ATOM 716 C C . GLU A 1 91 ? -8.655 11.716 25.547 1.00 74.25 91 GLU A C 1
ATOM 718 O O . GLU A 1 91 ? -7.753 12.342 24.985 1.00 74.25 91 GLU A O 1
ATOM 723 N N . PRO A 1 92 ? -8.447 10.492 26.064 1.00 75.12 92 PRO A N 1
ATOM 724 C CA . PRO A 1 92 ? -7.157 9.824 25.974 1.00 75.12 92 PRO A CA 1
ATOM 725 C C . PRO A 1 92 ? -6.799 9.498 24.522 1.00 75.12 92 PRO A C 1
ATOM 727 O O . PRO A 1 92 ? -7.665 9.224 23.693 1.00 75.12 92 PRO A O 1
ATOM 730 N N . GLU A 1 93 ? -5.498 9.454 24.234 1.00 77.38 93 GLU A N 1
ATOM 731 C CA . GLU A 1 93 ? -5.005 9.0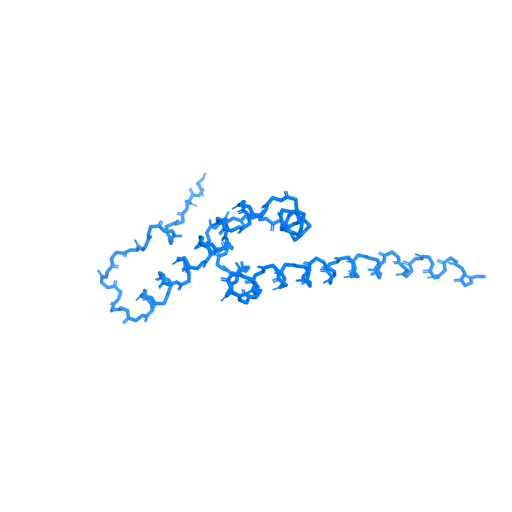47 22.920 1.00 77.38 93 GLU A CA 1
ATOM 732 C C . GLU A 1 93 ? -5.526 7.654 22.525 1.00 77.38 93 GLU A C 1
ATOM 734 O O . GLU A 1 93 ? -5.499 6.701 23.323 1.00 77.38 93 GLU A O 1
ATOM 739 N N . GLY A 1 94 ? -5.945 7.546 21.260 1.00 79.00 94 GLY A N 1
ATOM 740 C CA . GLY A 1 94 ? -6.339 6.301 20.610 1.00 79.00 94 GLY A CA 1
ATOM 741 C C . GLY A 1 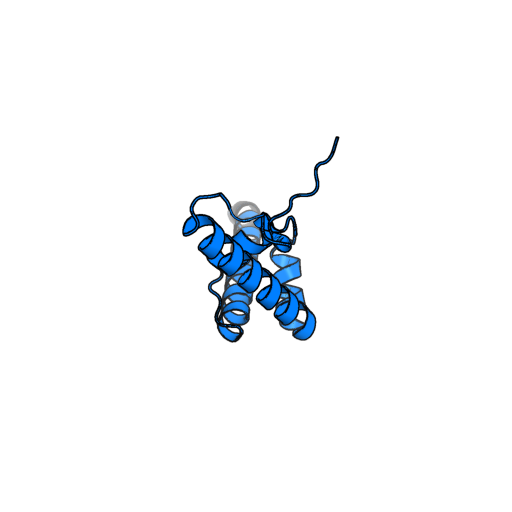94 ? -5.261 5.220 20.707 1.00 79.00 94 GLY A C 1
ATOM 742 O O . GLY A 1 94 ? -4.070 5.486 20.891 1.00 79.00 94 GLY A O 1
ATOM 743 N N . ILE A 1 95 ? -5.676 3.959 20.601 1.00 81.25 95 ILE A N 1
ATOM 744 C CA . ILE A 1 95 ? -4.783 2.817 20.831 1.00 81.25 95 ILE A CA 1
ATOM 745 C C . ILE A 1 95 ? -3.672 2.797 19.775 1.00 81.25 95 ILE A C 1
ATOM 747 O O . ILE A 1 95 ? -2.509 2.599 20.123 1.00 81.25 95 ILE A O 1
ATOM 751 N N . PHE A 1 96 ? -4.006 3.069 18.507 1.00 80.69 96 PHE A N 1
ATOM 752 C CA . PHE A 1 96 ? -3.037 3.098 17.407 1.00 80.69 96 PHE A CA 1
ATOM 753 C C . PHE A 1 96 ? -2.372 4.466 17.201 1.00 80.69 96 PHE A C 1
ATOM 755 O O . PHE A 1 96 ? -1.514 4.601 16.323 1.00 80.69 96 PHE A O 1
ATOM 762 N N . SER A 1 97 ? -2.740 5.490 17.980 1.00 80.88 97 SER A N 1
ATOM 763 C CA . SER A 1 97 ? -2.066 6.793 17.955 1.00 80.88 97 SER A CA 1
ATOM 764 C C . SER A 1 97 ? -0.871 6.889 18.898 1.00 80.88 97 SER A C 1
ATOM 766 O O . SER A 1 97 ? -0.074 7.808 18.726 1.00 80.88 97 SER A O 1
ATOM 768 N N . ARG A 1 98 ? -0.717 5.947 19.834 1.00 83.75 98 ARG A N 1
ATOM 769 C CA . ARG A 1 98 ? 0.424 5.905 20.755 1.00 83.75 98 ARG A CA 1
ATOM 770 C C . ARG A 1 98 ? 1.701 5.547 20.002 1.00 83.75 98 ARG A C 1
ATOM 772 O O . ARG A 1 98 ? 1.764 4.534 19.309 1.00 83.75 98 ARG A O 1
ATOM 779 N N . VAL A 1 99 ? 2.720 6.383 20.159 1.00 84.00 99 VAL A N 1
ATOM 780 C CA . VAL A 1 99 ? 4.001 6.267 19.452 1.00 84.00 99 VAL A CA 1
ATOM 781 C C . VAL A 1 99 ? 5.042 5.654 20.382 1.00 84.00 99 VAL A C 1
ATOM 783 O O . VAL A 1 99 ? 5.246 6.152 21.491 1.00 84.00 99 VAL A O 1
ATOM 786 N N . VAL A 1 100 ? 5.730 4.605 19.924 1.00 86.25 100 VAL A N 1
ATOM 787 C CA . VAL A 1 100 ? 6.854 4.025 20.667 1.00 86.25 100 VA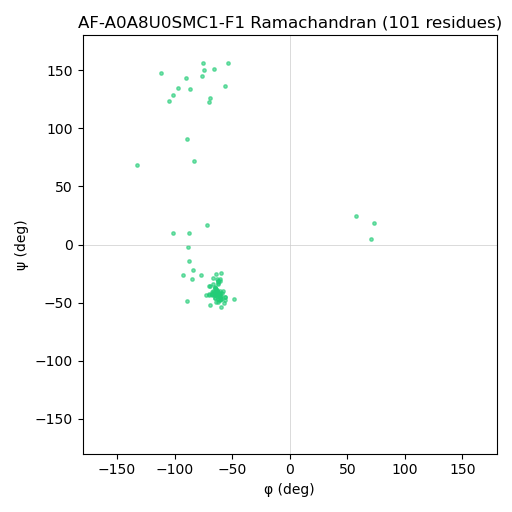L A CA 1
ATOM 788 C C . VAL A 1 100 ? 8.019 5.010 20.628 1.00 86.25 100 VAL A C 1
ATOM 790 O O . VAL A 1 100 ? 8.466 5.406 19.549 1.00 86.25 100 VAL A O 1
ATOM 793 N N . GLN A 1 101 ? 8.485 5.419 21.808 1.00 86.25 101 GLN A N 1
ATOM 794 C CA . GLN A 1 101 ? 9.645 6.293 21.963 1.00 86.25 101 GLN A CA 1
ATOM 795 C C . GLN A 1 101 ? 10.920 5.447 21.997 1.00 86.25 101 GLN A C 1
ATOM 797 O O . GLN A 1 101 ? 10.977 4.444 22.707 1.00 86.25 101 GLN A O 1
ATOM 802 N N . TYR A 1 102 ? 11.938 5.864 21.249 1.00 83.38 102 TYR A N 1
ATOM 803 C CA . TYR A 1 102 ? 13.281 5.293 21.317 1.00 83.38 102 TYR A CA 1
ATOM 804 C C . TYR A 1 102 ? 14.175 6.283 22.071 1.00 83.38 102 TYR A C 1
ATOM 806 O O . TYR A 1 102 ? 14.244 7.448 21.680 1.00 83.38 102 TYR A O 1
ATOM 814 N N . HIS A 1 103 ? 14.805 5.831 23.154 1.00 80.69 103 HIS A N 1
ATOM 815 C CA . HIS A 1 103 ? 15.762 6.594 23.961 1.00 80.69 103 HIS A CA 1
ATOM 816 C C . HIS A 1 103 ? 17.196 6.117 23.712 1.00 80.69 103 HIS A C 1
ATOM 818 O O . HIS A 1 103 ? 17.382 4.889 23.524 1.00 80.69 103 HIS A O 1
#

pLDDT: mean 89.74, std 6.83, range [62.25, 96.81]

Mean predicted aligned error: 5.2 Å